Protein AF-A0A956UIF4-F1 (afdb_monomer_lite)

Secondary structure (DSSP, 8-state):
--TTS---GGGT-SSPPTT--EEEEEETT-TT-THHHHHHHHHH--TT--EEEEEES-S-S-TT-TTSTT--HHHHHHHHHHHHHHHHTT-

Structure (mmCIF, N/CA/C/O backbone):
data_AF-A0A956UIF4-F1
#
_entry.id   AF-A0A956UIF4-F1
#
loop_
_atom_site.group_PDB
_atom_site.id
_atom_site.type_symbol
_atom_site.label_atom_id
_atom_site.label_alt_id
_atom_site.label_comp_id
_atom_site.label_asym_id
_atom_site.label_entity_id
_atom_site.label_seq_id
_atom_site.pdbx_PDB_ins_code
_atom_site.Cartn_x
_atom_site.Cartn_y
_atom_site.Cartn_z
_atom_site.occupancy
_atom_site.B_iso_or_equiv
_atom_site.auth_seq_id
_atom_site.auth_comp_id
_atom_site.auth_asym_id
_atom_site.auth_atom_id
_atom_site.pdbx_PDB_model_num
ATOM 1 N N . ARG A 1 1 ? -14.020 2.247 -11.814 1.00 50.69 1 ARG A N 1
ATOM 2 C CA . ARG A 1 1 ? -12.731 2.661 -11.212 1.00 50.69 1 ARG A CA 1
ATOM 3 C C . ARG A 1 1 ? -11.894 1.401 -11.014 1.00 50.69 1 ARG A C 1
ATOM 5 O O . ARG A 1 1 ? -12.496 0.381 -10.687 1.00 50.69 1 ARG A O 1
ATOM 12 N N . ALA A 1 2 ? -10.592 1.423 -11.314 1.00 52.12 2 ALA A N 1
ATOM 13 C CA . ALA A 1 2 ? -9.723 0.255 -11.146 1.00 52.12 2 ALA A CA 1
ATOM 14 C C . ALA A 1 2 ? -9.707 -0.169 -9.666 1.00 52.12 2 ALA A C 1
ATOM 16 O O . ALA A 1 2 ? -9.675 0.686 -8.788 1.00 52.12 2 ALA A O 1
ATOM 17 N N . ARG A 1 3 ? -9.805 -1.475 -9.388 1.00 64.12 3 ARG A N 1
ATOM 18 C CA . ARG A 1 3 ? -9.909 -2.027 -8.021 1.00 64.12 3 ARG A CA 1
ATOM 19 C C . ARG A 1 3 ? -8.569 -2.089 -7.268 1.00 64.12 3 ARG A C 1
ATOM 21 O O . ARG A 1 3 ? -8.547 -2.605 -6.160 1.00 64.12 3 ARG A O 1
ATOM 28 N N . HIS A 1 4 ? -7.492 -1.574 -7.860 1.00 79.19 4 HIS A N 1
ATOM 29 C CA . HIS A 1 4 ? -6.118 -1.687 -7.354 1.00 79.19 4 HIS A CA 1
ATOM 30 C C . HIS A 1 4 ? -5.419 -0.321 -7.170 1.00 79.19 4 HIS A C 1
ATOM 32 O O . HIS A 1 4 ? -4.225 -0.272 -6.923 1.00 79.19 4 HIS A O 1
ATOM 38 N N . ALA A 1 5 ? -6.175 0.778 -7.252 1.00 85.75 5 ALA A N 1
ATOM 39 C CA . ALA A 1 5 ? -5.699 2.152 -7.081 1.00 85.75 5 ALA A CA 1
ATOM 40 C C . ALA A 1 5 ? -5.937 2.667 -5.652 1.00 85.75 5 ALA A C 1
ATOM 42 O O . ALA A 1 5 ? -6.878 2.218 -4.982 1.00 85.75 5 ALA A O 1
ATOM 43 N N . ALA A 1 6 ? -5.154 3.655 -5.204 1.00 91.50 6 ALA A N 1
ATOM 44 C CA . ALA A 1 6 ? -5.491 4.358 -3.965 1.00 91.50 6 ALA A CA 1
ATOM 45 C C . ALA A 1 6 ? -6.764 5.191 -4.172 1.00 91.50 6 ALA A C 1
ATOM 47 O O . ALA A 1 6 ? -7.003 5.776 -5.230 1.00 91.50 6 ALA A O 1
ATOM 48 N N . VAL A 1 7 ? -7.615 5.249 -3.152 1.00 92.62 7 VAL A N 1
ATOM 49 C CA . VAL A 1 7 ? -8.874 5.989 -3.224 1.00 92.62 7 VAL A CA 1
ATOM 50 C C . VAL A 1 7 ? -9.094 6.818 -1.971 1.00 92.62 7 VAL A C 1
ATOM 52 O O . VAL A 1 7 ? -8.651 6.455 -0.888 1.00 92.62 7 VAL A O 1
ATOM 55 N N . ALA A 1 8 ? -9.802 7.936 -2.121 1.00 94.25 8 ALA A N 1
ATOM 56 C CA . ALA A 1 8 ? -10.121 8.825 -1.012 1.00 94.25 8 ALA A CA 1
ATOM 57 C C . ALA A 1 8 ? -11.004 8.132 0.044 1.00 94.25 8 ALA A C 1
ATOM 59 O O . ALA A 1 8 ? -11.841 7.292 -0.292 1.00 94.25 8 ALA A O 1
ATOM 60 N N . ILE A 1 9 ? -10.899 8.569 1.305 1.00 94.94 9 ILE A N 1
ATOM 61 C CA . ILE A 1 9 ? -11.689 8.048 2.440 1.00 94.94 9 ILE A CA 1
ATOM 62 C C . ILE A 1 9 ? -13.193 8.011 2.135 1.00 94.94 9 ILE A C 1
ATOM 64 O O . ILE A 1 9 ? -13.860 7.052 2.513 1.00 94.94 9 ILE A O 1
ATOM 68 N N . LYS A 1 10 ? -13.711 8.991 1.381 1.00 94.31 10 LYS A N 1
ATOM 69 C CA . LYS A 1 10 ? -15.125 9.078 0.971 1.00 94.31 10 LYS A CA 1
ATOM 70 C C . LYS A 1 10 ? -15.662 7.851 0.228 1.00 94.31 10 LYS A C 1
ATOM 72 O O . LYS A 1 10 ? -16.871 7.653 0.205 1.00 94.31 10 LYS A O 1
ATOM 77 N N . GLU A 1 11 ? -14.794 7.047 -0.388 1.00 92.81 11 GLU A N 1
ATOM 78 C CA . GLU A 1 11 ? -15.200 5.787 -1.023 1.00 92.81 11 GLU A CA 1
ATOM 79 C C . GLU A 1 11 ? -15.499 4.685 0.013 1.00 92.81 11 GLU A C 1
ATOM 81 O O . GLU A 1 11 ? -16.208 3.729 -0.294 1.00 92.81 11 GLU A O 1
ATOM 86 N N . PHE A 1 12 ? -14.991 4.828 1.242 1.00 91.06 12 PHE A N 1
ATOM 87 C CA . PHE A 1 12 ? -15.232 3.936 2.382 1.00 91.06 12 PHE A CA 1
ATOM 88 C C . PHE A 1 12 ? -16.269 4.493 3.370 1.00 91.06 12 PHE A C 1
ATOM 90 O O . PHE A 1 12 ? -16.927 3.728 4.072 1.00 91.06 12 PHE A O 1
ATOM 97 N N . GLY A 1 13 ? -16.426 5.817 3.435 1.00 92.69 13 GLY A N 1
ATOM 98 C CA . GLY A 1 13 ? -17.376 6.505 4.308 1.00 92.69 13 GLY A CA 1
ATOM 99 C C . GLY A 1 13 ? -16.982 7.962 4.546 1.00 92.69 13 GLY A C 1
ATOM 100 O O . GLY A 1 13 ? -15.997 8.446 4.006 1.00 92.69 13 GLY A O 1
ATOM 101 N N . GLU A 1 14 ? -17.729 8.689 5.376 1.00 92.62 14 GLU A N 1
ATOM 102 C CA . GLU A 1 14 ? -17.427 10.108 5.647 1.00 92.62 14 GLU A CA 1
ATOM 103 C C . GLU A 1 14 ? -16.082 10.322 6.364 1.00 92.62 14 GLU A C 1
ATOM 105 O O . GLU A 1 14 ? -15.474 11.383 6.234 1.00 92.62 14 GLU A O 1
ATOM 110 N N . LYS A 1 15 ? -15.629 9.331 7.141 1.00 93.88 15 LYS A N 1
ATOM 111 C CA . LYS A 1 15 ? -14.373 9.340 7.902 1.00 93.88 15 LYS A CA 1
ATOM 112 C C . LYS A 1 15 ? -13.779 7.938 7.944 1.00 93.88 15 LYS A C 1
ATOM 114 O O . LYS A 1 15 ? -14.517 6.954 7.888 1.00 93.88 15 LYS A O 1
ATOM 119 N N . TRP A 1 16 ? -12.462 7.857 8.113 1.00 95.56 16 TRP A N 1
ATOM 120 C CA . TRP A 1 16 ? -11.805 6.583 8.381 1.00 95.56 16 TRP A CA 1
ATOM 121 C C . TRP A 1 16 ? -12.201 6.047 9.762 1.00 95.56 16 TRP A C 1
ATOM 123 O O . TRP A 1 16 ? -12.436 6.818 10.698 1.00 95.56 16 TRP A O 1
ATOM 133 N N . ALA A 1 17 ? -12.310 4.726 9.883 1.00 93.50 17 ALA A N 1
ATOM 134 C CA . ALA A 1 17 ? -12.766 4.090 11.109 1.00 93.50 17 ALA A CA 1
ATOM 135 C C . ALA A 1 17 ? -11.725 4.233 12.232 1.00 93.50 17 ALA A C 1
ATOM 137 O O . ALA A 1 17 ? -10.547 3.923 12.061 1.00 93.50 17 ALA A O 1
ATOM 138 N N . ALA A 1 18 ? -12.173 4.677 13.408 1.00 92.69 18 ALA A N 1
ATOM 139 C CA . ALA A 1 18 ? -11.325 4.715 14.594 1.00 92.69 18 ALA A CA 1
ATOM 140 C C . ALA A 1 18 ? -10.928 3.292 15.021 1.00 92.69 18 ALA A C 1
ATOM 142 O O . ALA A 1 18 ? -11.734 2.364 14.948 1.00 92.69 18 ALA A O 1
ATOM 143 N N . GLY A 1 19 ? -9.689 3.129 15.480 1.00 92.25 19 GLY A N 1
ATOM 144 C CA . GLY A 1 19 ? -9.100 1.849 15.868 1.00 92.25 19 GLY A CA 1
ATOM 145 C C . GLY A 1 19 ? -8.743 0.934 14.695 1.00 92.25 19 GLY A C 1
ATOM 146 O O . GLY A 1 19 ? -8.308 -0.189 14.935 1.00 92.25 19 GLY A O 1
ATOM 147 N N . VAL A 1 20 ? -8.936 1.385 13.450 1.00 94.06 20 VAL A N 1
ATOM 148 C CA . VAL A 1 20 ? -8.604 0.623 12.243 1.00 94.06 20 VAL A CA 1
ATOM 149 C C . VAL A 1 20 ? -7.420 1.280 11.563 1.00 94.06 20 VAL A C 1
ATOM 151 O O . VAL A 1 20 ? -7.560 2.256 10.835 1.00 94.06 20 VAL A O 1
ATOM 154 N N . ASP A 1 21 ? -6.234 0.758 11.809 1.00 95.44 21 ASP A N 1
ATOM 155 C CA . ASP A 1 21 ? -5.026 1.261 11.171 1.00 95.44 21 ASP A CA 1
ATOM 156 C C . ASP A 1 21 ? -4.906 0.747 9.736 1.00 95.44 21 ASP A C 1
ATOM 158 O O . ASP A 1 21 ? -5.544 -0.235 9.350 1.00 95.44 21 ASP A O 1
ATOM 162 N N . VAL A 1 22 ? -4.087 1.419 8.933 1.00 95.94 22 VAL A N 1
ATOM 163 C CA . VAL A 1 22 ? -4.027 1.189 7.488 1.00 95.94 22 VAL A CA 1
ATOM 164 C C . VAL A 1 22 ? -2.626 1.419 6.939 1.00 95.94 22 VAL A C 1
ATOM 166 O O . VAL A 1 22 ? -1.924 2.340 7.351 1.00 95.94 22 VAL A O 1
ATOM 169 N N . GLN A 1 23 ? -2.236 0.583 5.979 1.00 97.00 23 GLN A N 1
ATOM 170 C CA . GLN A 1 23 ? -1.035 0.774 5.173 1.00 97.00 23 GLN A CA 1
ATOM 171 C C . GLN A 1 23 ? -1.412 0.922 3.698 1.00 97.00 23 GLN A C 1
ATOM 173 O O . GLN A 1 23 ? -2.300 0.226 3.204 1.00 97.00 23 GLN A O 1
ATOM 178 N N . ILE A 1 24 ? -0.724 1.819 2.994 1.00 96.75 24 ILE A N 1
ATOM 179 C CA . ILE A 1 24 ? -0.852 2.038 1.551 1.00 96.75 24 ILE A CA 1
ATOM 180 C C . ILE A 1 24 ? 0.512 1.776 0.904 1.00 96.75 24 ILE A C 1
ATOM 182 O O . ILE A 1 24 ? 1.539 2.245 1.394 1.00 96.75 24 ILE A O 1
ATOM 186 N N . HIS A 1 25 ? 0.522 1.025 -0.198 1.00 97.12 25 HIS A N 1
ATOM 187 C CA . HIS A 1 25 ? 1.733 0.567 -0.882 1.00 97.12 25 HIS A CA 1
ATOM 188 C C . HIS A 1 25 ? 1.640 0.910 -2.369 1.00 97.12 25 HIS A C 1
ATOM 190 O O . HIS A 1 25 ? 0.746 0.405 -3.039 1.00 97.12 25 HIS A O 1
ATOM 196 N N . LEU A 1 26 ? 2.543 1.754 -2.873 1.00 96.12 26 LEU A N 1
ATOM 197 C CA . LEU A 1 26 ? 2.543 2.221 -4.266 1.00 96.12 26 LEU A CA 1
ATOM 198 C C . LEU A 1 26 ? 3.942 2.144 -4.879 1.00 96.12 26 LEU A C 1
ATOM 200 O O . LEU A 1 26 ? 4.935 2.294 -4.170 1.00 96.12 26 LEU A O 1
ATOM 204 N N . ASN A 1 27 ? 4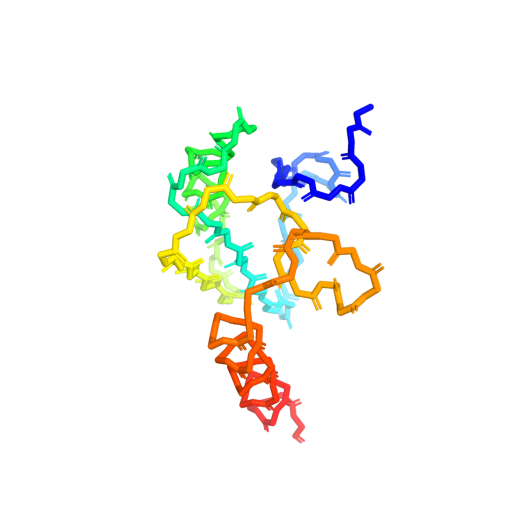.025 2.013 -6.199 1.00 94.75 27 ASN A N 1
ATOM 205 C CA . ASN A 1 27 ? 5.273 2.225 -6.931 1.00 94.75 27 ASN A CA 1
ATOM 206 C C . ASN A 1 27 ? 5.455 3.703 -7.314 1.00 94.75 27 ASN A C 1
ATOM 208 O O . ASN A 1 27 ? 4.492 4.428 -7.553 1.00 94.75 27 ASN A O 1
ATOM 212 N N . GLU A 1 28 ? 6.705 4.167 -7.381 1.00 93.56 28 GLU A N 1
ATOM 213 C CA . GLU A 1 28 ? 7.037 5.558 -7.721 1.00 93.56 28 GLU A CA 1
ATOM 214 C C . GLU A 1 28 ? 6.677 5.935 -9.168 1.00 93.56 28 GLU A C 1
ATOM 216 O O . GLU A 1 28 ? 6.284 7.071 -9.430 1.00 93.56 28 GLU A O 1
ATOM 221 N N . GLY A 1 29 ? 6.833 5.011 -10.109 1.00 91.06 29 GLY A N 1
ATOM 222 C CA . GLY A 1 29 ? 6.573 5.222 -11.533 1.00 91.06 29 GLY A CA 1
ATOM 223 C C . GLY A 1 29 ? 5.236 4.664 -12.012 1.00 91.06 29 GLY A C 1
ATOM 224 O O . GLY A 1 29 ? 5.082 4.492 -13.216 1.00 91.06 29 GLY A O 1
ATOM 225 N N . ASP A 1 30 ? 4.325 4.330 -11.096 1.00 90.44 30 ASP A N 1
ATOM 226 C CA . ASP A 1 30 ? 2.994 3.818 -11.427 1.00 90.44 30 ASP A CA 1
ATOM 227 C C . ASP A 1 30 ? 2.216 4.828 -12.293 1.00 90.44 30 ASP A C 1
ATOM 229 O O . ASP A 1 30 ? 2.086 6.001 -11.931 1.00 90.44 30 ASP A O 1
ATOM 233 N N . GLU A 1 31 ? 1.689 4.370 -13.432 1.00 88.19 31 GLU A N 1
ATOM 234 C CA . GLU A 1 31 ? 0.961 5.201 -14.398 1.00 88.19 31 GLU A CA 1
ATOM 235 C C . GLU A 1 31 ? -0.333 5.810 -13.842 1.00 88.19 31 GLU A C 1
ATOM 237 O O . GLU A 1 31 ? -0.802 6.827 -14.359 1.00 88.19 31 GLU A O 1
ATOM 242 N N . PHE A 1 32 ? -0.910 5.212 -12.795 1.00 87.25 32 PHE A N 1
ATOM 243 C CA . PHE A 1 32 ? -2.114 5.735 -12.149 1.00 87.25 32 PHE A CA 1
ATOM 244 C C . PHE A 1 32 ? -1.827 6.943 -11.241 1.00 87.25 32 PHE A C 1
ATOM 246 O O . PHE A 1 32 ? -2.746 7.707 -10.957 1.00 87.25 32 PHE A O 1
ATOM 253 N N . ASP A 1 33 ? -0.566 7.144 -10.835 1.00 85.31 33 ASP A N 1
ATOM 254 C CA . ASP A 1 33 ? -0.071 8.269 -10.024 1.00 85.31 33 ASP A CA 1
ATOM 255 C C . ASP A 1 33 ? -0.953 8.630 -8.812 1.00 85.31 33 ASP A C 1
ATOM 257 O O . ASP A 1 33 ? -1.185 9.794 -8.482 1.00 85.31 33 ASP A O 1
ATOM 261 N N . ASP A 1 34 ? -1.427 7.616 -8.085 1.00 91.31 34 ASP A N 1
ATOM 262 C CA . ASP A 1 34 ? -2.333 7.804 -6.944 1.00 91.31 34 ASP A CA 1
ATOM 263 C C . ASP A 1 34 ? -1.637 8.356 -5.678 1.00 91.31 34 ASP A C 1
ATOM 265 O O . ASP A 1 34 ? -2.177 8.293 -4.569 1.00 91.31 34 ASP A O 1
ATOM 269 N N . ARG A 1 35 ? -0.417 8.894 -5.800 1.00 93.69 35 ARG A N 1
ATOM 270 C CA . ARG A 1 35 ? 0.405 9.337 -4.661 1.00 93.69 35 ARG A CA 1
ATOM 271 C C . ARG A 1 35 ? -0.221 10.499 -3.912 1.00 93.69 35 ARG A C 1
ATOM 273 O O . ARG A 1 35 ? -0.196 10.494 -2.685 1.00 93.69 35 ARG A O 1
ATOM 280 N N . ASP A 1 36 ? -0.792 11.464 -4.624 1.00 95.25 36 ASP A N 1
ATOM 281 C CA . ASP A 1 36 ? -1.449 12.609 -3.990 1.00 95.25 36 ASP A CA 1
ATOM 282 C C . ASP A 1 36 ? -2.703 12.165 -3.232 1.00 95.25 36 ASP A C 1
ATOM 284 O O . ASP A 1 36 ? -2.896 12.557 -2.083 1.00 95.25 36 ASP A O 1
ATOM 288 N N . VAL A 1 37 ? -3.486 11.250 -3.817 1.00 95.50 37 VAL A N 1
ATOM 289 C CA . VAL A 1 37 ? -4.650 10.642 -3.153 1.00 95.50 37 VAL A CA 1
ATOM 290 C C . VAL A 1 37 ? -4.221 9.877 -1.901 1.00 95.50 37 VAL A C 1
ATOM 292 O O . VAL A 1 37 ? -4.861 9.996 -0.860 1.00 95.50 37 VAL A O 1
ATOM 295 N N . ALA A 1 38 ? -3.130 9.112 -1.970 1.00 96.00 38 ALA A N 1
ATOM 296 C CA . ALA A 1 38 ? -2.610 8.366 -0.829 1.00 96.00 38 ALA A CA 1
ATOM 297 C C . ALA A 1 38 ? -2.042 9.274 0.274 1.00 96.00 38 ALA A C 1
ATOM 299 O O . ALA A 1 38 ? -2.239 8.992 1.456 1.00 96.00 38 ALA A O 1
ATOM 300 N N . ARG A 1 39 ? -1.362 10.371 -0.082 1.00 96.06 39 ARG A N 1
ATOM 301 C CA . ARG A 1 39 ? -0.877 11.370 0.887 1.00 96.06 39 ARG A CA 1
ATOM 302 C C . ARG A 1 39 ? -2.038 12.068 1.579 1.00 96.06 39 ARG A C 1
ATOM 304 O O . ARG A 1 39 ? -2.065 12.106 2.805 1.00 96.06 39 ARG A O 1
ATOM 311 N N . GLU A 1 40 ? -3.017 12.534 0.807 1.00 96.19 40 GLU A N 1
ATOM 312 C CA . GLU A 1 40 ? -4.234 13.143 1.343 1.00 96.19 40 GLU A CA 1
ATOM 313 C C . GLU A 1 40 ? -4.978 12.161 2.258 1.00 96.19 40 GLU A C 1
ATOM 315 O O . GLU A 1 40 ? -5.426 12.537 3.340 1.00 96.19 40 GLU A O 1
ATOM 320 N N . PHE A 1 41 ? -5.062 10.885 1.870 1.00 96.50 41 PHE A N 1
ATOM 321 C CA . PHE A 1 41 ? -5.646 9.848 2.711 1.00 96.50 41 PHE A CA 1
ATOM 322 C C . PHE A 1 41 ? -4.934 9.769 4.068 1.00 96.50 41 PHE A C 1
ATOM 324 O O . PHE A 1 41 ? -5.601 9.828 5.098 1.00 96.50 41 PHE A O 1
ATOM 331 N N . VAL A 1 42 ? -3.598 9.659 4.085 1.00 95.81 42 VAL A N 1
ATOM 332 C CA . VAL A 1 42 ? -2.807 9.580 5.328 1.00 95.81 42 VAL A CA 1
ATOM 333 C C . VAL A 1 42 ? -3.029 10.810 6.208 1.00 95.81 42 VAL A C 1
ATOM 335 O O . VAL A 1 42 ? -3.209 10.666 7.414 1.00 95.81 42 VAL A O 1
ATOM 338 N N . GLU A 1 43 ? -3.066 12.005 5.619 1.00 94.62 43 GLU A N 1
ATOM 339 C CA . GLU A 1 43 ? -3.315 13.258 6.344 1.00 94.62 43 GLU A CA 1
ATOM 340 C C . GLU A 1 43 ? -4.723 13.324 6.953 1.00 94.62 43 GLU A C 1
ATOM 342 O O . GLU A 1 43 ? -4.918 13.907 8.022 1.00 94.62 43 GLU A O 1
ATOM 347 N N . GLN A 1 44 ? -5.711 12.724 6.288 1.00 94.62 44 GLN A N 1
ATOM 348 C CA . GLN A 1 44 ? -7.098 12.699 6.749 1.00 94.62 44 GLN A CA 1
ATOM 349 C C . GLN A 1 44 ? -7.397 11.582 7.750 1.00 94.62 44 GLN A C 1
ATOM 351 O O . GLN A 1 44 ? -8.448 11.631 8.404 1.00 94.62 44 GLN A O 1
ATOM 356 N N . VAL A 1 45 ? -6.512 10.591 7.909 1.00 93.88 45 VAL A N 1
ATOM 357 C CA . VAL A 1 45 ? -6.619 9.635 9.015 1.00 93.88 45 VAL A CA 1
ATOM 358 C C . VAL A 1 45 ? -6.389 10.398 10.320 1.00 93.88 45 VAL A C 1
ATOM 360 O O . VAL A 1 45 ? -5.274 10.698 10.734 1.00 93.88 45 VAL A O 1
ATOM 363 N N . GLY A 1 46 ? -7.505 10.797 10.929 1.00 79.25 46 GLY A N 1
ATOM 364 C CA . GLY A 1 46 ? -7.528 11.616 12.129 1.00 79.25 46 GLY A CA 1
ATOM 365 C C . GLY A 1 46 ? -7.129 10.858 13.394 1.00 79.25 46 GLY A C 1
ATOM 366 O O . GLY A 1 46 ? -6.785 9.677 13.389 1.00 79.25 46 GLY A O 1
ATOM 367 N N . GLN A 1 47 ? -7.238 11.557 14.525 1.00 73.75 47 GLN A N 1
ATOM 368 C CA . GLN A 1 47 ? -6.942 11.002 15.845 1.00 73.75 47 GLN A CA 1
ATOM 369 C C . GLN A 1 47 ? -7.843 9.791 16.125 1.00 73.75 47 GLN A C 1
ATOM 371 O O . GLN A 1 47 ? -9.059 9.929 16.260 1.00 73.75 47 GLN A O 1
ATOM 376 N N . GLY A 1 48 ? -7.244 8.603 16.197 1.00 82.94 48 GLY A N 1
ATOM 377 C CA . GLY A 1 48 ? -7.955 7.349 16.450 1.00 82.94 48 GLY A CA 1
ATOM 378 C C . GLY A 1 48 ? -7.456 6.167 15.626 1.00 82.94 48 GLY A C 1
ATOM 379 O O . GLY A 1 48 ? -7.768 5.039 15.986 1.00 82.94 48 GLY A O 1
ATOM 380 N N . ALA A 1 49 ? -6.676 6.398 14.571 1.00 93.12 49 ALA A N 1
ATOM 381 C CA . ALA A 1 49 ? -5.998 5.358 13.804 1.00 93.12 49 ALA A CA 1
ATOM 382 C C . ALA A 1 49 ? -4.647 5.869 13.284 1.00 93.12 49 ALA A C 1
ATOM 384 O O . ALA A 1 49 ? -4.373 7.067 13.289 1.00 93.12 49 ALA A O 1
ATOM 385 N N . THR A 1 50 ? -3.807 4.944 12.843 1.00 93.56 50 THR A N 1
ATOM 386 C CA . THR A 1 50 ? -2.513 5.191 12.208 1.00 93.56 50 THR A CA 1
ATOM 387 C C . THR A 1 50 ? -2.625 4.874 10.727 1.00 93.56 50 THR A C 1
ATOM 389 O O . THR A 1 50 ? -3.191 3.844 10.355 1.00 93.56 50 THR A O 1
ATOM 392 N N . ALA A 1 51 ? -2.047 5.733 9.893 1.00 96.25 51 ALA A N 1
ATOM 393 C CA . ALA A 1 51 ? -1.884 5.485 8.470 1.00 96.25 51 ALA A CA 1
ATOM 394 C C . ALA A 1 51 ? -0.403 5.544 8.089 1.00 96.25 51 ALA A C 1
ATOM 396 O O . ALA A 1 51 ? 0.298 6.488 8.450 1.00 96.25 51 ALA A O 1
ATOM 397 N N . GLU A 1 52 ? 0.066 4.536 7.359 1.00 96.62 52 GLU A N 1
ATOM 398 C CA . GLU A 1 52 ? 1.433 4.457 6.839 1.00 96.62 52 GLU A CA 1
ATOM 399 C C . GLU A 1 52 ? 1.384 4.392 5.302 1.00 96.62 52 GLU A C 1
ATOM 401 O O . GLU A 1 52 ? 0.594 3.642 4.729 1.0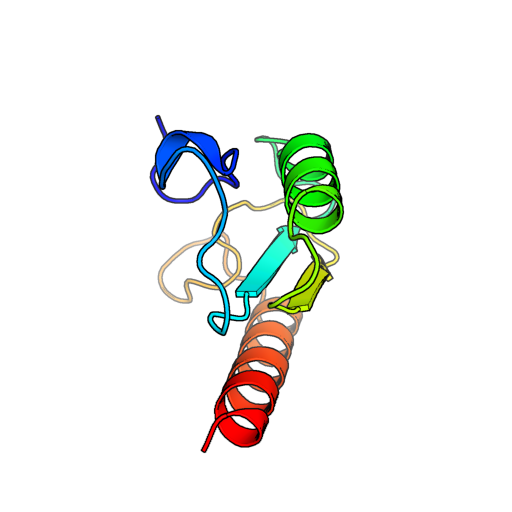0 96.62 52 GLU A O 1
ATOM 406 N N . LEU A 1 53 ? 2.226 5.174 4.622 1.00 97.38 53 LEU A N 1
ATOM 407 C CA . LEU A 1 53 ? 2.379 5.147 3.164 1.00 97.38 53 LEU A CA 1
ATOM 408 C C . LEU A 1 53 ? 3.805 4.732 2.808 1.00 97.38 53 LEU A C 1
ATOM 410 O O . LEU A 1 53 ? 4.768 5.381 3.217 1.00 97.38 53 LEU A O 1
ATOM 414 N N . PHE A 1 54 ? 3.926 3.688 1.995 1.00 97.75 54 PHE A N 1
ATOM 415 C CA . PHE A 1 54 ? 5.189 3.198 1.466 1.00 97.75 54 PHE A CA 1
ATOM 416 C C . PHE A 1 54 ? 5.228 3.347 -0.050 1.00 97.75 54 PHE A C 1
ATOM 418 O O . PHE A 1 54 ? 4.355 2.842 -0.755 1.00 97.75 54 PHE A O 1
ATOM 425 N N . ILE A 1 55 ? 6.278 4.009 -0.535 1.00 97.00 55 ILE A N 1
ATOM 426 C CA . ILE A 1 55 ? 6.578 4.131 -1.961 1.00 97.00 55 ILE A CA 1
ATOM 427 C C . ILE A 1 55 ? 7.783 3.244 -2.278 1.00 97.00 55 ILE A C 1
ATOM 429 O O . ILE A 1 55 ? 8.807 3.325 -1.594 1.00 97.00 55 ILE A O 1
ATOM 433 N N . TYR A 1 56 ? 7.645 2.394 -3.288 1.00 96.81 56 TYR A N 1
ATOM 434 C CA . TYR A 1 56 ? 8.656 1.445 -3.742 1.00 96.81 56 TYR A CA 1
ATOM 435 C C . TYR A 1 56 ? 9.268 1.913 -5.074 1.00 96.81 56 TYR A C 1
ATOM 437 O O . TYR A 1 56 ? 8.581 2.568 -5.866 1.00 96.81 56 TYR A O 1
ATOM 445 N N . PRO A 1 57 ? 10.549 1.602 -5.346 1.00 95.06 57 PRO A N 1
ATOM 446 C CA . PRO A 1 57 ? 11.112 1.800 -6.675 1.00 95.06 57 PRO A CA 1
ATOM 447 C C . PRO A 1 57 ? 10.443 0.841 -7.671 1.00 95.06 57 PRO A C 1
ATOM 449 O O . PRO A 1 57 ? 10.253 -0.338 -7.371 1.00 95.06 57 PRO A O 1
ATOM 452 N N . GLY A 1 58 ? 10.114 1.343 -8.860 1.00 92.00 58 GLY A N 1
ATOM 453 C CA . GLY A 1 58 ? 9.428 0.579 -9.906 1.00 92.00 58 GLY A CA 1
ATOM 454 C C . GLY A 1 58 ? 8.436 1.445 -10.675 1.00 92.00 58 GLY A C 1
ATOM 455 O O . GLY A 1 58 ? 8.144 2.563 -10.255 1.00 92.00 58 GLY A O 1
ATOM 456 N N . ALA A 1 59 ? 7.935 0.941 -11.803 1.00 91.31 59 ALA A N 1
ATOM 457 C CA . ALA A 1 59 ? 6.990 1.664 -12.665 1.00 91.31 59 ALA A CA 1
ATOM 458 C C . ALA A 1 59 ? 5.663 0.924 -12.905 1.00 91.31 59 ALA A C 1
ATOM 460 O O . ALA A 1 59 ? 4.779 1.435 -13.582 1.00 91.31 59 ALA A O 1
ATOM 461 N N . THR A 1 60 ? 5.522 -0.292 -12.381 1.00 91.81 60 THR A N 1
ATOM 462 C CA . THR A 1 60 ? 4.362 -1.156 -12.624 1.00 91.81 60 THR A CA 1
ATOM 463 C C . THR A 1 60 ? 3.319 -1.006 -11.521 1.00 91.81 60 THR A C 1
ATOM 465 O O . THR A 1 60 ? 3.657 -0.708 -10.375 1.00 91.81 60 THR A O 1
ATOM 468 N N . HIS A 1 61 ? 2.047 -1.224 -11.852 1.00 92.94 61 HIS A N 1
ATOM 469 C CA . HIS A 1 61 ? 0.943 -1.059 -10.904 1.00 92.94 61 HIS A CA 1
ATOM 470 C C . HIS A 1 61 ? 0.792 -2.284 -9.988 1.00 92.94 61 HIS A C 1
ATOM 472 O O . HIS A 1 61 ? 0.688 -2.165 -8.769 1.00 92.94 61 HIS A O 1
ATOM 478 N N . LEU A 1 62 ? 0.837 -3.494 -10.558 1.00 94.19 62 LEU A N 1
ATOM 479 C CA . LEU A 1 62 ? 0.548 -4.745 -9.843 1.00 94.19 62 LEU A CA 1
ATOM 480 C C . LEU A 1 62 ? 1.823 -5.481 -9.404 1.00 94.19 62 LEU A C 1
ATOM 482 O O . LEU A 1 62 ? 1.963 -6.687 -9.594 1.00 94.19 62 LEU A O 1
ATOM 486 N N . PHE A 1 63 ? 2.759 -4.752 -8.794 1.00 95.31 63 PHE A N 1
ATOM 487 C CA . PHE A 1 63 ? 4.114 -5.246 -8.523 1.00 95.31 63 PHE A CA 1
ATOM 488 C C . PHE A 1 63 ? 4.214 -6.402 -7.520 1.00 95.31 63 PHE A C 1
ATOM 490 O O . PHE A 1 63 ? 5.243 -7.072 -7.449 1.00 95.31 63 PHE A O 1
ATOM 497 N N . SER A 1 64 ? 3.170 -6.635 -6.728 1.00 95.69 64 SER A N 1
ATOM 498 C CA . SER A 1 64 ? 3.118 -7.701 -5.725 1.00 95.69 64 SER A CA 1
ATOM 499 C C . SER A 1 64 ? 2.505 -9.009 -6.235 1.00 95.69 64 SER A C 1
ATOM 501 O O . SER A 1 64 ? 2.576 -10.018 -5.533 1.00 95.69 64 SER A O 1
ATOM 503 N N . ASP A 1 65 ? 1.932 -9.026 -7.442 1.00 95.31 65 ASP A N 1
ATOM 504 C CA . ASP A 1 65 ? 1.291 -10.211 -8.016 1.00 95.31 65 ASP A CA 1
ATOM 505 C C . ASP A 1 65 ? 2.289 -11.028 -8.846 1.00 95.31 65 ASP A C 1
ATOM 507 O O . ASP A 1 65 ? 2.570 -10.713 -10.001 1.00 95.31 65 ASP A O 1
ATOM 511 N N . SER A 1 66 ? 2.791 -12.122 -8.268 1.00 95.94 66 SER A N 1
ATOM 512 C CA . SER A 1 66 ? 3.781 -13.008 -8.897 1.00 95.94 66 SER A CA 1
ATOM 513 C C . SER A 1 66 ? 3.280 -13.779 -10.122 1.00 95.94 66 SER A C 1
ATOM 515 O O . SER A 1 66 ? 4.068 -14.476 -10.766 1.00 95.94 66 SER A O 1
ATOM 517 N N . SER A 1 67 ? 1.993 -13.669 -10.466 1.00 96.75 67 SER A N 1
ATOM 518 C CA . SER A 1 67 ? 1.430 -14.248 -11.688 1.00 96.75 67 SER A CA 1
ATOM 519 C C . SER A 1 67 ? 1.496 -13.315 -12.903 1.00 96.75 67 SER A C 1
ATOM 521 O O . SER A 1 67 ? 1.227 -13.759 -14.022 1.00 96.75 67 SER A O 1
ATOM 523 N N . LEU A 1 68 ? 1.860 -12.044 -12.705 1.00 95.44 68 LEU A N 1
ATOM 524 C CA . LEU A 1 68 ? 1.886 -11.014 -13.743 1.00 95.44 68 LEU A CA 1
ATOM 525 C C . LEU A 1 68 ? 3.315 -10.635 -14.144 1.00 95.44 68 LEU A C 1
ATOM 527 O O . LEU A 1 68 ? 4.267 -10.803 -13.387 1.00 95.44 68 LEU A O 1
ATOM 531 N N . SER A 1 69 ? 3.456 -10.059 -15.341 1.00 95.00 69 SER A N 1
ATOM 532 C CA . SER A 1 69 ? 4.719 -9.459 -15.801 1.00 95.00 69 SER A CA 1
ATOM 533 C C . SER A 1 69 ? 5.162 -8.262 -14.962 1.00 95.00 69 SER A C 1
ATOM 535 O O . SER A 1 69 ? 6.324 -7.882 -15.018 1.00 95.00 69 SER A O 1
ATOM 537 N N . ASP A 1 70 ? 4.226 -7.674 -14.221 1.00 94.44 70 ASP A N 1
ATOM 538 C CA . ASP A 1 70 ? 4.431 -6.497 -13.386 1.00 94.44 70 ASP A CA 1
ATOM 539 C C . ASP A 1 70 ? 5.192 -6.808 -12.094 1.00 94.44 70 ASP A C 1
ATOM 541 O O . ASP A 1 70 ? 5.623 -5.870 -11.425 1.00 94.44 70 ASP A O 1
ATOM 545 N N . TYR A 1 71 ? 5.326 -8.093 -11.739 1.00 96.00 71 TYR A N 1
ATOM 546 C CA . TYR A 1 71 ? 5.922 -8.554 -10.491 1.00 96.00 71 TYR A CA 1
ATOM 547 C C . TYR A 1 71 ? 7.359 -8.058 -10.301 1.00 96.00 71 TYR A C 1
ATOM 549 O O . TYR A 1 71 ? 8.258 -8.406 -11.065 1.00 96.00 71 TYR A O 1
ATOM 557 N N . GLU A 1 72 ? 7.589 -7.337 -9.205 1.00 96.62 72 GLU A N 1
ATOM 558 C CA . GLU A 1 72 ? 8.908 -6.856 -8.796 1.00 96.62 72 GLU A CA 1
ATOM 559 C C . GLU A 1 72 ? 9.283 -7.496 -7.458 1.00 96.62 72 GLU A C 1
ATOM 561 O O . GLU A 1 72 ? 8.855 -7.047 -6.391 1.00 96.62 72 GLU A O 1
ATOM 566 N N . GLN A 1 73 ? 10.092 -8.559 -7.514 1.00 96.56 73 GLN A N 1
ATOM 567 C CA . GLN A 1 73 ? 10.365 -9.440 -6.372 1.00 96.56 73 GLN A CA 1
ATOM 568 C C . GLN A 1 73 ? 10.796 -8.684 -5.108 1.00 96.56 73 GLN A C 1
ATOM 570 O O . GLN A 1 73 ? 10.210 -8.886 -4.048 1.00 96.56 73 GLN A O 1
ATOM 575 N N . ALA A 1 74 ? 11.781 -7.787 -5.214 1.00 97.50 74 ALA A N 1
ATOM 576 C CA . ALA A 1 74 ? 12.314 -7.076 -4.052 1.00 97.50 74 ALA A CA 1
ATOM 577 C C . ALA A 1 74 ? 11.258 -6.178 -3.379 1.00 97.50 74 ALA A C 1
ATOM 579 O O . ALA A 1 74 ? 11.148 -6.144 -2.152 1.00 97.50 74 ALA A O 1
ATOM 580 N N . SER A 1 75 ? 10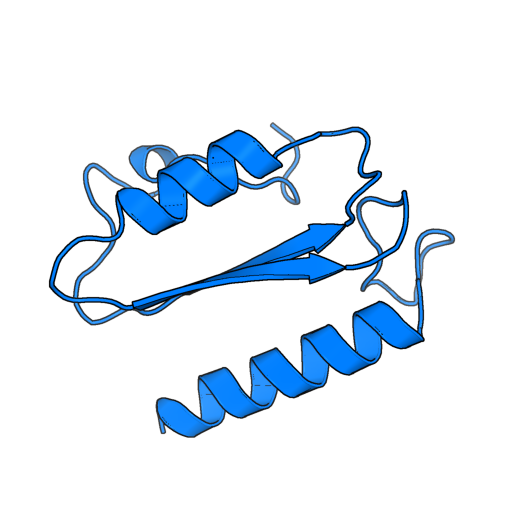.453 -5.470 -4.177 1.00 97.75 75 SER A N 1
ATOM 581 C CA . SER A 1 75 ? 9.379 -4.613 -3.667 1.00 97.75 75 SER A CA 1
ATOM 582 C C . SER A 1 75 ? 8.243 -5.445 -3.068 1.00 97.75 75 SER A C 1
ATOM 584 O O . SER A 1 75 ? 7.718 -5.093 -2.011 1.00 97.75 75 SER A O 1
ATOM 586 N N . ALA A 1 76 ? 7.894 -6.572 -3.694 1.00 98.00 76 ALA A N 1
ATOM 587 C CA . ALA A 1 76 ? 6.866 -7.487 -3.208 1.00 98.00 76 ALA A CA 1
ATOM 588 C C . ALA A 1 76 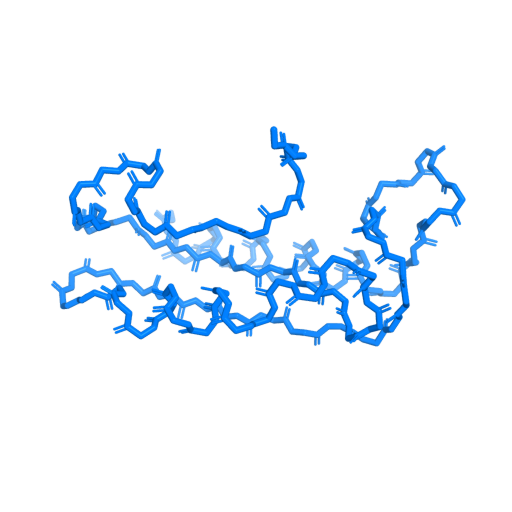? 7.248 -8.157 -1.876 1.00 98.00 76 ALA A C 1
ATOM 590 O O . ALA A 1 76 ? 6.425 -8.224 -0.962 1.00 98.00 76 ALA A O 1
ATOM 591 N N . GLU A 1 77 ? 8.496 -8.613 -1.740 1.00 98.19 77 GLU A N 1
ATOM 592 C CA . GLU A 1 77 ? 9.020 -9.198 -0.499 1.00 98.19 77 GLU A CA 1
ATOM 593 C C . GLU A 1 77 ? 9.008 -8.174 0.645 1.00 98.19 77 GLU A C 1
ATOM 595 O O . GLU A 1 77 ? 8.526 -8.475 1.739 1.00 98.19 77 GLU A O 1
ATOM 600 N N . LEU A 1 78 ? 9.437 -6.936 0.379 1.00 98.56 78 LEU A N 1
ATOM 601 C CA . LEU A 1 78 ? 9.419 -5.862 1.374 1.00 98.56 78 LEU A CA 1
ATOM 602 C C . LEU A 1 78 ? 7.992 -5.425 1.756 1.00 98.56 78 LEU A C 1
ATOM 604 O O . LEU A 1 78 ? 7.729 -5.114 2.920 1.00 98.56 78 LEU A O 1
ATOM 608 N N . LEU A 1 79 ? 7.054 -5.400 0.800 1.00 97.94 79 LEU A N 1
ATOM 609 C CA . LEU A 1 79 ? 5.633 -5.176 1.089 1.00 97.94 79 LEU A CA 1
ATOM 610 C C . LEU A 1 79 ? 5.106 -6.238 2.055 1.00 97.94 79 LEU A C 1
ATOM 612 O O . LEU A 1 79 ? 4.418 -5.894 3.022 1.00 97.94 79 LEU A O 1
ATOM 616 N N . LEU A 1 80 ? 5.431 -7.509 1.804 1.00 98.31 80 LEU A N 1
ATOM 617 C CA . LEU A 1 80 ? 4.989 -8.624 2.634 1.00 98.31 80 LEU A CA 1
ATOM 618 C C . LEU A 1 80 ? 5.571 -8.534 4.049 1.00 98.31 80 LEU A C 1
ATOM 620 O O . LEU A 1 80 ? 4.824 -8.691 5.013 1.00 98.31 80 LEU A O 1
ATOM 624 N N . GLU A 1 81 ? 6.862 -8.225 4.188 1.00 98.50 81 GLU A N 1
ATOM 625 C CA . GLU A 1 81 ? 7.512 -8.012 5.489 1.00 98.50 81 GLU A CA 1
ATOM 626 C C . GLU A 1 81 ? 6.786 -6.937 6.312 1.00 98.50 81 GLU A C 1
ATOM 628 O O . GLU A 1 81 ? 6.354 -7.197 7.438 1.00 98.50 81 GLU A O 1
ATOM 633 N N . ARG A 1 82 ? 6.559 -5.758 5.718 1.00 98.31 82 ARG A N 1
ATOM 634 C CA . ARG A 1 82 ? 5.854 -4.639 6.369 1.00 98.31 82 ARG A CA 1
ATOM 635 C C . ARG A 1 82 ? 4.421 -4.988 6.749 1.00 98.31 82 ARG A C 1
ATOM 637 O O . ARG A 1 82 ? 3.967 -4.595 7.822 1.00 98.31 82 ARG A O 1
ATOM 644 N N . THR A 1 83 ? 3.731 -5.744 5.895 1.00 97.69 83 THR A N 1
ATOM 645 C CA . THR A 1 83 ? 2.362 -6.210 6.155 1.00 97.69 83 THR A CA 1
ATOM 646 C C . THR A 1 83 ? 2.330 -7.152 7.357 1.00 97.69 83 THR A C 1
ATOM 648 O O . THR A 1 83 ? 1.489 -7.003 8.243 1.00 97.69 83 THR A O 1
ATOM 651 N N . LEU A 1 84 ? 3.258 -8.109 7.427 1.00 97.88 84 LEU A N 1
ATOM 652 C CA . LEU A 1 84 ? 3.343 -9.047 8.545 1.00 97.88 84 LEU A CA 1
ATOM 653 C C . LEU A 1 84 ? 3.701 -8.336 9.855 1.00 97.88 84 LEU A C 1
ATOM 655 O O . LEU A 1 84 ? 3.073 -8.607 10.878 1.00 97.88 84 LEU A O 1
ATOM 659 N N . GLU A 1 85 ? 4.644 -7.391 9.830 1.00 97.31 85 GLU A N 1
ATOM 660 C CA . GLU A 1 85 ? 4.971 -6.557 10.994 1.00 97.31 85 GLU A CA 1
ATOM 661 C C . GLU A 1 85 ? 3.763 -5.720 11.443 1.00 97.31 85 GLU A C 1
ATOM 663 O O . GLU A 1 85 ? 3.442 -5.643 12.630 1.00 97.31 85 GLU A O 1
ATOM 668 N N . PHE A 1 86 ? 3.054 -5.106 10.496 1.00 96.25 86 PHE A N 1
ATOM 669 C CA . PHE A 1 86 ? 1.849 -4.330 10.763 1.00 96.25 86 PHE A CA 1
ATOM 670 C C . PHE A 1 86 ? 0.757 -5.150 11.442 1.00 96.25 86 PHE A C 1
ATOM 672 O O . PHE A 1 86 ? 0.222 -4.713 12.460 1.00 96.25 86 PHE A O 1
ATOM 679 N N . LEU A 1 87 ? 0.472 -6.350 10.936 1.00 95.06 87 LEU A N 1
ATOM 680 C CA . LEU A 1 87 ? -0.506 -7.252 11.542 1.00 95.06 87 LEU A CA 1
ATOM 681 C C . LEU A 1 87 ? -0.033 -7.772 12.906 1.00 95.06 87 LEU A C 1
ATOM 683 O O . LEU A 1 87 ? -0.837 -7.875 13.829 1.00 95.06 87 LEU A O 1
ATOM 687 N N . GLY A 1 88 ? 1.268 -8.029 13.066 1.00 94.88 88 GLY A N 1
ATOM 688 C CA . GLY A 1 88 ? 1.862 -8.444 14.338 1.00 94.88 88 GLY A CA 1
ATOM 689 C C . GLY A 1 88 ? 1.730 -7.397 15.448 1.00 94.88 88 GLY A C 1
ATOM 690 O O . GLY A 1 88 ? 1.553 -7.763 16.603 1.00 94.88 88 GLY A O 1
ATOM 691 N N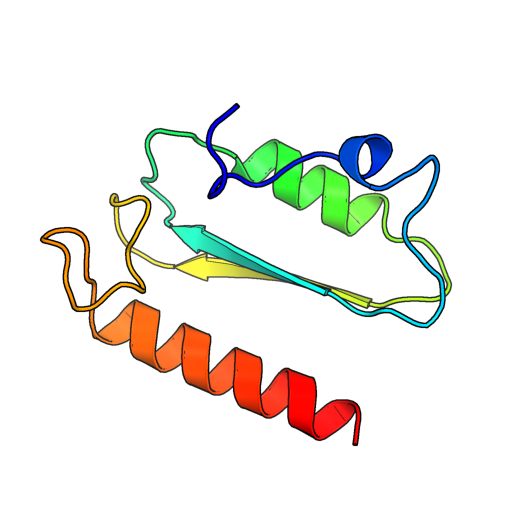 . ARG A 1 89 ? 1.735 -6.099 15.110 1.00 89.06 89 ARG A N 1
ATOM 692 C CA . ARG A 1 89 ? 1.484 -4.995 16.061 1.00 89.06 89 ARG A CA 1
ATOM 693 C C . ARG A 1 89 ? 0.018 -4.908 16.528 1.00 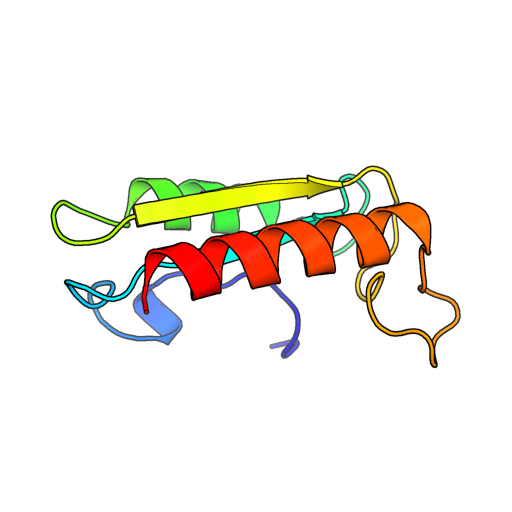89.06 89 ARG A C 1
ATOM 695 O O . ARG A 1 89 ? -0.271 -4.137 17.441 1.00 89.06 89 ARG A O 1
ATOM 702 N N . ARG A 1 90 ? -0.908 -5.633 15.885 1.00 78.25 90 ARG A N 1
ATOM 703 C CA . ARG A 1 90 ? -2.362 -5.592 16.152 1.00 78.25 90 ARG A CA 1
ATOM 704 C C . ARG A 1 90 ? -2.912 -6.844 16.834 1.00 78.25 90 ARG A C 1
ATOM 706 O O . ARG A 1 90 ? -4.074 -6.815 17.237 1.00 78.25 90 ARG A O 1
ATOM 713 N N . GLY A 1 91 ? -2.113 -7.908 16.933 1.00 58.75 91 GLY A N 1
ATOM 714 C CA . GLY A 1 91 ? -2.414 -9.105 17.729 1.00 58.75 91 GLY A CA 1
ATOM 715 C C . GLY A 1 91 ? -1.991 -8.941 19.180 1.00 58.75 91 GLY A C 1
ATOM 716 O O . GLY A 1 91 ? -2.682 -9.531 20.040 1.00 58.75 91 GLY A O 1
#

Sequence (91 aa):
RARHAAVAIKEFGEKWAAGVDVQIHLNEGDEFDDRDVAREFVEQVGQGATAELFIYPGATHLFSDSSLSDYEQASAELLLERTLEFLGRRG

Radius of gyration: 13.59 Å; chains: 1; bounding box: 30×28×34 Å

pLDDT: mean 92.11, std 8.98, range [50.69, 98.56]

Foldseek 3Di:
DDPQAQAACVVVNPADDFPDEEEAEFEPQEPVPCVVRLVVRQVRNDPRYHYYYDYDHANYRPCLDPVDPNHDPVSNVVVVVVVVVVVVVVD